Protein AF-A0A9E1TVF9-F1 (afdb_monomer)

Structure (mmCIF, N/CA/C/O backbone):
data_AF-A0A9E1TVF9-F1
#
_entry.id   AF-A0A9E1TVF9-F1
#
loop_
_atom_site.group_PDB
_atom_site.id
_atom_site.type_symbol
_atom_site.label_atom_id
_atom_site.label_alt_id
_atom_site.label_comp_id
_atom_site.label_asym_id
_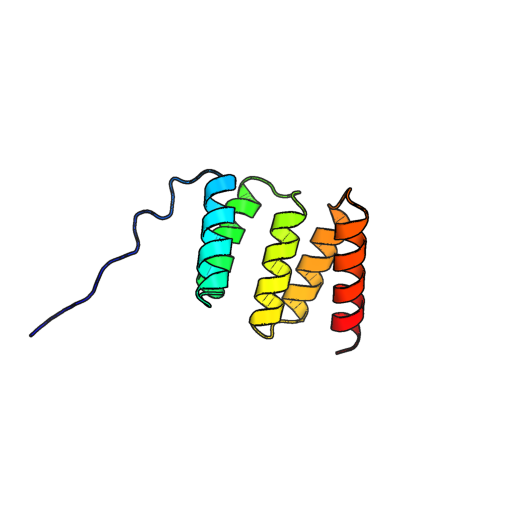atom_site.label_enti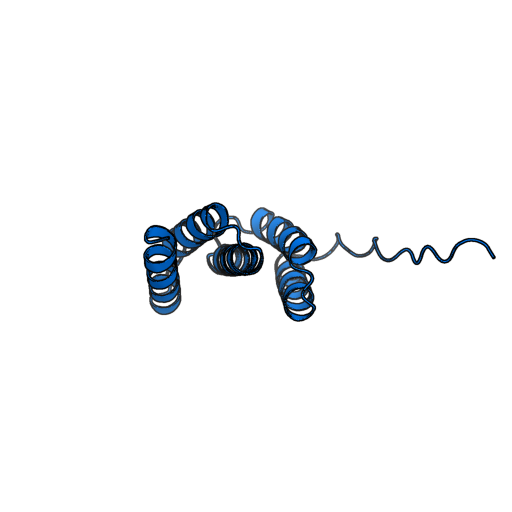ty_id
_atom_site.label_seq_id
_atom_site.pdbx_PDB_ins_code
_atom_site.Cartn_x
_atom_site.Cartn_y
_atom_site.Cartn_z
_atom_site.occupancy
_atom_site.B_iso_or_equiv
_atom_site.auth_seq_id
_atom_site.auth_comp_id
_atom_site.auth_asym_id
_atom_site.auth_atom_id
_atom_site.pdbx_PDB_model_num
ATOM 1 N N . MET A 1 1 ? 0.095 -40.748 -12.535 1.00 41.09 1 MET A N 1
ATOM 2 C CA . MET A 1 1 ? 0.640 -39.645 -13.359 1.00 41.09 1 MET A CA 1
ATOM 3 C C . MET A 1 1 ? 0.768 -38.426 -12.444 1.00 41.09 1 MET A C 1
ATOM 5 O O . MET A 1 1 ? -0.203 -37.721 -12.253 1.00 41.09 1 MET A O 1
ATOM 9 N N . LYS A 1 2 ? 1.754 -38.351 -11.545 1.00 44.94 2 LYS A N 1
ATOM 10 C CA . LYS A 1 2 ? 3.171 -37.999 -11.753 1.00 44.94 2 LYS A CA 1
ATOM 11 C C . LYS A 1 2 ? 3.322 -36.587 -12.365 1.00 44.94 2 LYS A C 1
ATOM 13 O O . LYS A 1 2 ? 3.308 -36.444 -13.575 1.00 44.94 2 LYS A O 1
ATOM 18 N N . TYR A 1 3 ? 3.420 -35.609 -11.456 1.00 56.53 3 TYR A N 1
ATOM 19 C CA . TYR A 1 3 ? 3.927 -34.230 -11.564 1.00 56.53 3 TYR A CA 1
ATOM 20 C C . TYR A 1 3 ? 3.417 -33.342 -12.712 1.00 56.53 3 TYR A C 1
ATOM 22 O O . TYR A 1 3 ? 3.982 -33.331 -13.798 1.00 56.53 3 TYR A O 1
ATOM 30 N N . PHE A 1 4 ? 2.461 -32.465 -12.397 1.00 52.12 4 PHE A N 1
ATOM 31 C CA . PHE A 1 4 ? 2.344 -31.154 -13.044 1.00 52.12 4 PHE A CA 1
ATOM 32 C C . PHE A 1 4 ? 2.731 -30.073 -12.025 1.00 52.12 4 PHE A C 1
ATOM 34 O O . PHE A 1 4 ? 1.918 -29.280 -11.564 1.00 52.12 4 PHE A O 1
ATOM 41 N N . SER A 1 5 ? 4.004 -30.079 -11.619 1.00 54.19 5 SER A N 1
ATOM 42 C CA . SER A 1 5 ? 4.623 -28.879 -11.055 1.00 54.19 5 SER A CA 1
ATOM 43 C C . SER A 1 5 ? 4.848 -27.923 -12.219 1.00 54.19 5 SER A C 1
ATOM 45 O O . SER A 1 5 ? 5.864 -28.011 -12.906 1.00 54.19 5 SER A O 1
ATOM 47 N N . LEU A 1 6 ? 3.872 -27.055 -12.488 1.00 51.56 6 LEU A N 1
ATOM 48 C CA . LEU A 1 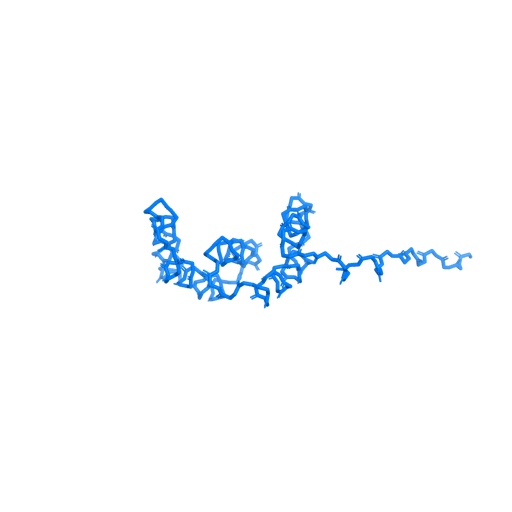6 ? 4.073 -25.955 -13.419 1.00 51.56 6 LEU A CA 1
ATOM 49 C C . LEU A 1 6 ? 4.979 -24.932 -12.725 1.00 51.56 6 LEU A C 1
ATOM 51 O O . LEU A 1 6 ? 4.553 -24.144 -11.886 1.00 51.56 6 LEU A O 1
ATOM 55 N N . ILE A 1 7 ? 6.266 -25.024 -13.041 1.00 59.31 7 ILE A N 1
ATOM 56 C CA . ILE A 1 7 ? 7.277 -24.027 -12.716 1.00 59.31 7 ILE A CA 1
ATOM 57 C C . ILE A 1 7 ? 6.883 -22.741 -13.447 1.00 59.31 7 ILE A C 1
ATOM 59 O O . ILE A 1 7 ? 6.965 -22.680 -14.671 1.00 59.31 7 ILE A O 1
ATOM 63 N N . LEU A 1 8 ? 6.490 -21.706 -12.708 1.00 52.50 8 LEU A N 1
ATOM 64 C CA . LEU A 1 8 ? 6.455 -20.342 -13.230 1.00 52.50 8 LEU A CA 1
ATOM 65 C C . LEU A 1 8 ? 7.086 -19.383 -12.221 1.00 52.50 8 LEU A C 1
ATOM 67 O O . LEU A 1 8 ? 6.438 -18.502 -11.674 1.00 52.50 8 LEU A O 1
ATOM 71 N N . ALA A 1 9 ? 8.369 -19.589 -11.934 1.00 54.47 9 ALA A N 1
ATOM 72 C CA . ALA A 1 9 ? 9.113 -18.700 -11.051 1.00 54.47 9 ALA A CA 1
ATOM 73 C C . ALA A 1 9 ? 10.574 -18.577 -11.494 1.00 54.47 9 ALA A C 1
ATOM 75 O O . ALA A 1 9 ? 11.456 -19.049 -10.790 1.00 54.47 9 ALA A O 1
ATOM 76 N N . THR A 1 10 ? 10.856 -17.960 -12.649 1.00 47.66 10 THR A N 1
ATOM 77 C CA . THR A 1 10 ? 12.244 -17.548 -12.972 1.00 47.66 10 THR A CA 1
ATOM 78 C C . THR A 1 10 ? 12.412 -16.307 -13.855 1.00 47.66 10 THR A C 1
ATOM 80 O O . THR A 1 10 ? 13.537 -15.843 -13.997 1.00 47.66 10 THR A O 1
ATOM 83 N N . THR A 1 11 ? 11.367 -15.662 -14.382 1.00 50.75 11 THR A N 1
ATOM 84 C CA . THR A 1 11 ? 11.548 -14.394 -15.135 1.00 50.75 11 THR A CA 1
ATOM 85 C C . THR A 1 11 ? 11.554 -13.139 -14.248 1.00 50.75 11 THR A C 1
ATOM 87 O O . THR A 1 11 ? 11.586 -12.013 -14.744 1.00 50.75 11 THR A O 1
ATOM 90 N N . LEU A 1 12 ? 11.523 -13.294 -12.920 1.00 51.94 12 LEU A N 1
ATOM 91 C CA . LEU A 1 12 ? 11.113 -12.223 -12.010 1.00 51.94 12 LEU A CA 1
ATOM 92 C C . LEU A 1 12 ? 12.163 -11.137 -11.703 1.00 51.94 12 LEU A C 1
ATOM 94 O O . LEU A 1 12 ? 11.804 -10.152 -11.065 1.00 51.94 12 LEU A O 1
ATOM 98 N N . LEU A 1 13 ? 13.426 -11.269 -12.125 1.00 49.66 13 LEU A N 1
ATOM 99 C CA . LEU A 1 13 ? 14.525 -10.480 -11.532 1.00 49.66 13 LEU A CA 1
ATOM 100 C C . LEU A 1 13 ? 15.314 -9.555 -12.478 1.00 49.66 13 LEU A C 1
ATOM 102 O O . LEU A 1 13 ? 16.320 -8.999 -12.051 1.00 49.66 13 LEU A O 1
ATOM 106 N N . LEU A 1 14 ? 14.875 -9.327 -13.721 1.00 48.84 14 LEU A N 1
ATOM 107 C CA . LEU A 1 14 ? 15.573 -8.421 -14.661 1.00 48.84 14 LEU A CA 1
ATOM 108 C C . LEU A 1 14 ? 14.739 -7.204 -15.094 1.00 48.84 14 LEU A C 1
ATOM 110 O O . LEU A 1 14 ? 14.912 -6.670 -16.186 1.00 48.84 14 LEU A O 1
ATOM 114 N N . GLY A 1 15 ? 13.830 -6.761 -14.228 1.00 51.72 15 GLY A N 1
ATOM 115 C CA . GLY A 1 15 ? 13.031 -5.558 -14.424 1.00 51.72 15 GLY A CA 1
ATOM 116 C C . GLY A 1 15 ? 13.565 -4.368 -13.643 1.00 51.72 15 GLY A C 1
ATOM 117 O O . GLY A 1 15 ? 13.748 -4.478 -12.433 1.00 51.72 15 GLY A O 1
ATOM 118 N N . GLY A 1 16 ? 13.776 -3.224 -14.300 1.00 58.97 16 GLY A N 1
ATOM 119 C CA . GLY A 1 16 ? 14.009 -1.955 -13.601 1.00 58.97 16 GLY A CA 1
ATOM 120 C C . GLY A 1 16 ? 12.828 -1.564 -12.696 1.00 58.97 16 GLY A C 1
ATOM 121 O O . GLY A 1 16 ? 11.758 -2.168 -12.755 1.00 58.97 16 GLY A O 1
ATOM 122 N N . SER A 1 17 ? 12.989 -0.526 -11.873 1.00 61.34 17 SER A N 1
ATOM 123 C CA . SER A 1 17 ? 11.973 -0.088 -10.892 1.00 61.34 17 SER A CA 1
ATOM 124 C C . SER A 1 17 ? 10.564 0.105 -11.477 1.00 61.34 17 SER A C 1
ATOM 126 O O . SER A 1 17 ? 9.579 -0.236 -10.817 1.00 61.34 17 SER A O 1
ATOM 128 N N . GLY A 1 18 ? 10.472 0.591 -12.722 1.00 67.88 18 GLY A N 1
ATOM 129 C CA . GLY A 1 18 ? 9.213 0.73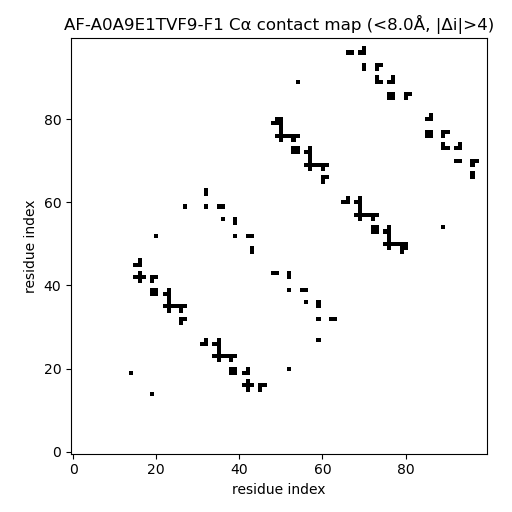6 -13.461 1.00 67.88 18 GLY A CA 1
ATOM 130 C C . GLY A 1 18 ? 8.529 -0.595 -13.796 1.00 67.88 18 GLY A C 1
ATOM 131 O O . GLY A 1 18 ? 7.308 -0.694 -13.701 1.00 67.88 18 GLY A O 1
ATOM 132 N N . ASP A 1 19 ? 9.298 -1.642 -14.105 1.00 85.62 19 ASP A N 1
ATOM 133 C CA . ASP A 1 19 ? 8.767 -2.990 -14.351 1.00 85.62 19 ASP A CA 1
ATOM 134 C C . ASP A 1 19 ? 8.266 -3.638 -13.051 1.00 85.62 19 ASP A C 1
ATOM 136 O O . ASP A 1 19 ? 7.204 -4.258 -13.022 1.00 85.62 19 ASP A O 1
ATOM 140 N N . ALA A 1 20 ? 8.972 -3.428 -11.937 1.00 90.12 20 ALA A N 1
ATOM 141 C CA . ALA A 1 20 ? 8.559 -3.954 -10.639 1.00 90.12 20 ALA A CA 1
ATOM 142 C C . ALA A 1 20 ? 7.241 -3.327 -10.131 1.00 90.12 20 ALA A C 1
ATOM 144 O O . ALA A 1 20 ? 6.367 -4.060 -9.669 1.00 90.12 20 ALA A O 1
ATOM 145 N N . MET A 1 21 ? 7.026 -2.016 -10.302 1.00 91.69 21 MET A N 1
ATOM 146 C CA . MET A 1 21 ? 5.745 -1.375 -9.945 1.00 91.69 21 MET A CA 1
ATOM 147 C C . MET A 1 21 ? 4.586 -1.879 -10.817 1.00 91.69 21 MET A C 1
ATOM 149 O O . MET A 1 21 ? 3.490 -2.137 -10.314 1.00 91.69 21 MET A O 1
ATOM 153 N N . ALA A 1 22 ? 4.825 -2.073 -12.119 1.00 93.62 22 ALA A N 1
ATOM 154 C CA . ALA A 1 22 ? 3.822 -2.621 -13.030 1.00 93.62 22 ALA A CA 1
ATOM 155 C C . ALA A 1 22 ? 3.429 -4.059 -12.646 1.00 93.62 22 ALA A C 1
ATOM 157 O O . ALA A 1 22 ? 2.240 -4.381 -12.591 1.00 93.62 22 ALA A O 1
ATOM 158 N N . LYS A 1 23 ? 4.412 -4.901 -12.303 1.00 94.06 23 LYS A N 1
ATOM 159 C CA . LYS A 1 23 ? 4.182 -6.266 -11.809 1.00 94.06 23 LYS A CA 1
ATOM 160 C C . LYS A 1 23 ? 3.441 -6.286 -10.474 1.00 94.06 23 LYS A C 1
ATOM 162 O O . LYS A 1 23 ? 2.485 -7.043 -10.332 1.00 94.06 23 LYS A O 1
ATOM 167 N N . ALA A 1 24 ? 3.803 -5.408 -9.534 1.00 94.31 24 ALA A N 1
ATOM 168 C CA . ALA A 1 24 ? 3.067 -5.250 -8.281 1.00 94.31 24 ALA A CA 1
ATOM 169 C C . ALA A 1 24 ? 1.593 -4.900 -8.533 1.00 94.31 24 ALA A C 1
ATOM 171 O O . ALA A 1 24 ? 0.702 -5.522 -7.959 1.00 94.31 24 ALA A O 1
ATOM 172 N N . SER A 1 25 ? 1.325 -3.958 -9.445 1.00 92.88 25 SER A N 1
ATOM 173 C CA . SER A 1 25 ? -0.040 -3.570 -9.816 1.00 92.88 25 SER A CA 1
ATOM 174 C C . SER A 1 25 ? -0.819 -4.723 -10.460 1.00 92.88 25 SER A C 1
ATOM 176 O O . SER A 1 25 ? -1.988 -4.932 -10.136 1.00 92.88 25 SER A O 1
ATOM 178 N N . ALA A 1 26 ? -0.185 -5.502 -11.342 1.00 95.00 26 ALA A N 1
ATOM 179 C CA . ALA A 1 26 ? -0.808 -6.673 -11.955 1.00 95.00 26 ALA A CA 1
ATOM 180 C C . ALA A 1 26 ? -1.157 -7.749 -10.910 1.00 95.00 26 ALA A C 1
ATOM 182 O O . ALA A 1 26 ? -2.287 -8.236 -10.891 1.00 95.00 26 ALA A O 1
ATOM 183 N N . ALA A 1 27 ? -0.230 -8.056 -9.998 1.00 95.50 27 ALA A N 1
ATOM 184 C CA . ALA A 1 27 ? -0.452 -8.999 -8.905 1.00 95.50 27 ALA A CA 1
ATOM 185 C C . ALA A 1 27 ? -1.564 -8.526 -7.948 1.00 95.50 27 ALA A C 1
ATOM 187 O O . ALA A 1 27 ? -2.428 -9.320 -7.583 1.00 95.50 27 ALA A O 1
ATOM 188 N N . MET A 1 28 ? -1.619 -7.228 -7.612 1.00 92.88 28 MET A N 1
ATOM 189 C CA . MET A 1 28 ? -2.721 -6.633 -6.837 1.00 92.88 28 MET A CA 1
ATOM 190 C C . MET A 1 28 ? -4.077 -6.860 -7.504 1.00 92.88 28 MET A C 1
ATOM 192 O O . MET A 1 28 ? -5.007 -7.333 -6.857 1.00 92.88 28 MET A O 1
ATOM 196 N N . LYS A 1 29 ? -4.186 -6.568 -8.807 1.00 93.31 29 LYS A N 1
ATOM 197 C CA . LYS A 1 29 ? -5.426 -6.770 -9.578 1.00 93.31 29 LYS A CA 1
ATOM 198 C C . LYS A 1 29 ? -5.844 -8.241 -9.648 1.00 93.31 29 LYS A C 1
ATOM 200 O O . LYS A 1 29 ? -7.030 -8.521 -9.776 1.00 93.31 29 LYS A O 1
ATOM 205 N N . ALA A 1 30 ? -4.887 -9.162 -9.553 1.00 95.31 30 ALA A N 1
ATOM 206 C CA . ALA A 1 30 ? -5.126 -10.601 -9.500 1.00 95.31 30 ALA A CA 1
ATOM 207 C C . ALA A 1 30 ? -5.410 -11.136 -8.078 1.00 95.31 30 ALA A C 1
ATOM 209 O O . ALA A 1 30 ? -5.582 -12.340 -7.912 1.00 95.31 30 ALA A O 1
ATOM 210 N N . GLY A 1 31 ? -5.433 -10.280 -7.046 1.00 94.69 31 GLY A N 1
ATOM 211 C CA . GLY A 1 31 ? -5.605 -10.690 -5.644 1.00 94.69 31 GLY A CA 1
ATOM 212 C C . GLY A 1 31 ? -4.362 -11.339 -5.017 1.00 94.69 31 GLY A C 1
ATOM 213 O O . GLY A 1 31 ? -4.423 -11.886 -3.918 1.00 94.69 31 GLY A O 1
ATOM 214 N 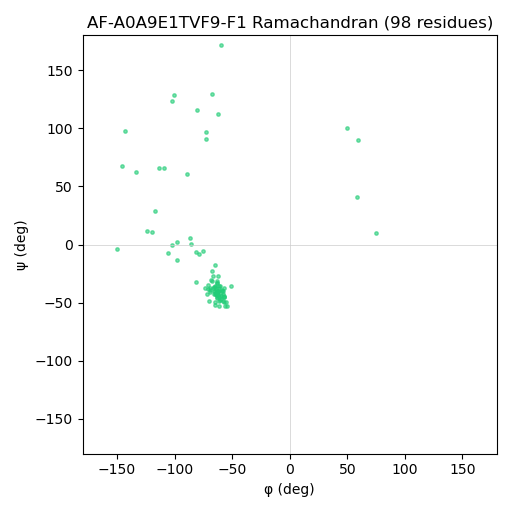N . MET A 1 32 ? -3.211 -11.289 -5.691 1.00 97.06 32 MET A N 1
ATOM 215 C CA . MET A 1 32 ? -1.955 -11.913 -5.264 1.00 97.06 32 MET A CA 1
ATOM 216 C C . MET A 1 32 ? -1.135 -10.950 -4.391 1.00 97.06 32 MET A C 1
ATOM 218 O O . MET A 1 32 ? -0.017 -10.560 -4.728 1.00 97.06 32 MET A O 1
ATOM 222 N N . TYR A 1 33 ? -1.694 -10.535 -3.252 1.00 94.31 33 TYR A N 1
ATOM 223 C CA . TYR A 1 33 ? -1.143 -9.440 -2.439 1.00 94.31 33 TYR A CA 1
ATOM 224 C C . TYR A 1 33 ? 0.276 -9.700 -1.905 1.00 94.31 33 TYR A C 1
ATOM 226 O O . TYR A 1 33 ? 1.119 -8.804 -1.914 1.00 94.31 33 TYR A O 1
ATOM 234 N N . LYS A 1 34 ? 0.594 -10.939 -1.510 1.00 93.50 34 LYS A N 1
ATOM 235 C CA . LYS A 1 34 ? 1.951 -11.298 -1.055 1.00 93.50 34 LYS A CA 1
ATOM 236 C C . LYS A 1 34 ? 2.990 -11.227 -2.178 1.00 93.50 34 LYS A C 1
ATOM 238 O O . LYS A 1 34 ? 4.115 -10.796 -1.944 1.00 93.50 34 LYS A O 1
ATOM 243 N N . GLU A 1 35 ? 2.617 -11.613 -3.397 1.00 94.94 35 GLU A N 1
ATOM 244 C CA . GLU A 1 35 ? 3.496 -11.493 -4.567 1.00 94.94 35 GLU A CA 1
ATOM 245 C C . GLU A 1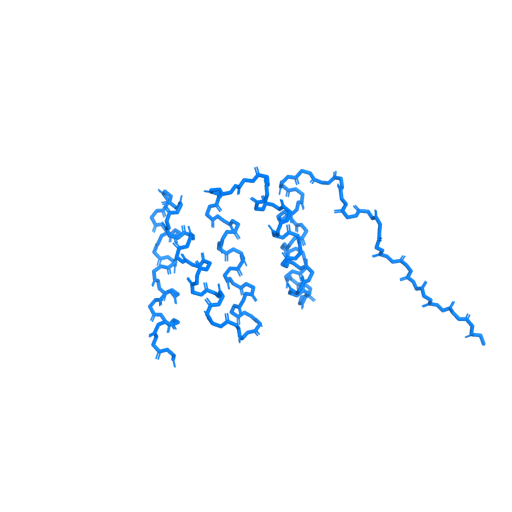 35 ? 3.700 -10.026 -4.950 1.00 94.94 35 GLU A C 1
ATOM 247 O O . GLU A 1 35 ? 4.827 -9.591 -5.192 1.00 94.94 35 GLU A O 1
ATOM 252 N N . ALA A 1 36 ? 2.632 -9.228 -4.887 1.00 96.81 36 ALA A N 1
ATOM 253 C CA . ALA A 1 36 ? 2.717 -7.790 -5.081 1.00 96.81 36 ALA A CA 1
ATOM 254 C C . ALA A 1 36 ? 3.675 -7.123 -4.077 1.00 96.81 36 ALA A C 1
ATOM 256 O O . ALA A 1 36 ? 4.509 -6.317 -4.487 1.00 96.81 36 ALA A O 1
ATOM 257 N N . LEU A 1 37 ? 3.645 -7.503 -2.792 1.00 96.50 37 LEU A N 1
ATOM 258 C CA . LEU A 1 37 ? 4.613 -7.024 -1.791 1.00 96.50 37 LEU A CA 1
ATOM 259 C C . LEU A 1 37 ? 6.063 -7.403 -2.140 1.00 96.50 37 LEU A C 1
ATOM 261 O O . LEU A 1 37 ? 6.988 -6.613 -1.907 1.00 96.50 37 LEU A O 1
ATOM 265 N N . GLY A 1 38 ? 6.272 -8.582 -2.732 1.00 95.00 38 GLY A N 1
ATOM 266 C CA . GLY A 1 38 ? 7.572 -9.001 -3.258 1.00 95.00 38 GLY A CA 1
ATOM 267 C C . GLY A 1 38 ? 8.083 -8.049 -4.342 1.00 95.00 38 GLY A C 1
ATOM 268 O O . GLY A 1 38 ? 9.219 -7.576 -4.268 1.00 95.00 38 GLY A O 1
ATOM 269 N N . HIS A 1 39 ? 7.225 -7.691 -5.298 1.00 94.81 39 HIS A N 1
ATOM 270 C CA . HIS A 1 39 ? 7.548 -6.724 -6.348 1.00 94.81 39 HIS A CA 1
ATOM 271 C C . HIS A 1 39 ? 7.783 -5.303 -5.812 1.00 94.81 39 HIS A C 1
ATOM 273 O O . HIS A 1 39 ? 8.771 -4.671 -6.184 1.00 94.81 39 HIS A O 1
ATOM 279 N N . ILE A 1 40 ? 6.955 -4.827 -4.875 1.00 95.12 40 ILE A N 1
ATOM 280 C CA . ILE A 1 40 ? 7.140 -3.525 -4.209 1.00 95.12 40 ILE A CA 1
ATOM 281 C C . ILE A 1 40 ? 8.489 -3.447 -3.494 1.00 95.12 40 ILE A C 1
ATOM 283 O O . ILE A 1 40 ? 9.165 -2.422 -3.556 1.00 95.12 40 ILE A O 1
ATOM 287 N N . SER A 1 41 ? 8.930 -4.538 -2.865 1.00 92.69 41 SER A N 1
ATOM 288 C CA . SER A 1 41 ? 10.236 -4.590 -2.199 1.00 92.69 41 SER A CA 1
ATOM 289 C C . SER A 1 41 ? 11.405 -4.416 -3.176 1.00 92.69 41 SER A C 1
ATOM 291 O O . SER A 1 41 ? 12.439 -3.864 -2.799 1.00 92.69 41 SER A O 1
ATOM 293 N N . VAL A 1 42 ? 11.257 -4.857 -4.430 1.00 92.38 42 VAL A N 1
ATOM 294 C CA . VAL A 1 42 ? 12.243 -4.604 -5.494 1.00 92.38 42 VAL A CA 1
ATOM 295 C C . VAL A 1 42 ? 12.230 -3.128 -5.884 1.00 92.38 42 VAL A C 1
ATOM 297 O O . VAL A 1 42 ? 13.287 -2.499 -5.874 1.00 92.38 42 VAL A O 1
ATOM 300 N N . SER A 1 43 ? 11.051 -2.548 -6.135 1.00 90.56 43 SER A N 1
ATOM 301 C CA . SER A 1 43 ? 10.918 -1.119 -6.451 1.00 90.56 43 SER A CA 1
ATOM 302 C C . SER A 1 43 ? 11.502 -0.229 -5.352 1.00 90.56 43 SER A C 1
ATOM 304 O O . SER A 1 43 ? 12.249 0.700 -5.653 1.00 90.56 43 SER A O 1
ATOM 306 N N . GLN A 1 44 ? 11.228 -0.539 -4.079 1.00 92.44 44 GLN A N 1
ATOM 307 C CA . GLN A 1 44 ? 11.693 0.248 -2.933 1.00 92.44 44 GLN A CA 1
ATOM 308 C C . GLN A 1 44 ? 13.225 0.261 -2.814 1.00 92.44 44 GLN A C 1
ATOM 310 O O . GLN A 1 44 ? 13.802 1.259 -2.392 1.00 92.44 44 GLN A O 1
ATOM 315 N N . LYS A 1 45 ? 13.907 -0.829 -3.195 1.00 92.25 45 LYS A N 1
ATOM 316 C CA . LYS A 1 45 ? 15.380 -0.871 -3.224 1.00 92.25 45 LYS A CA 1
ATOM 317 C C . LYS A 1 45 ? 15.966 0.038 -4.302 1.00 92.25 45 LYS A C 1
ATOM 319 O O . LYS A 1 45 ? 17.075 0.529 -4.131 1.00 92.25 45 LYS A O 1
ATOM 324 N N . SER A 1 46 ? 15.252 0.229 -5.408 1.00 90.00 46 SER A N 1
ATOM 325 C CA . SER A 1 46 ? 15.691 1.093 -6.505 1.00 90.00 46 SER A CA 1
ATOM 326 C C . SER A 1 46 ? 15.406 2.572 -6.250 1.00 90.00 46 SER A C 1
ATOM 328 O O . SER A 1 46 ? 16.183 3.412 -6.691 1.00 90.00 46 SER A O 1
ATOM 330 N N . ASP A 1 47 ? 14.321 2.894 -5.544 1.00 91.44 47 ASP A N 1
ATOM 331 C CA . ASP A 1 47 ? 13.994 4.260 -5.131 1.00 91.44 47 ASP A CA 1
ATOM 332 C C . ASP A 1 47 ? 13.372 4.264 -3.729 1.00 91.44 47 ASP A C 1
ATOM 334 O O . ASP A 1 47 ? 12.180 4.028 -3.536 1.00 91.44 47 ASP A O 1
ATOM 338 N N . MET A 1 48 ? 14.202 4.545 -2.727 1.00 94.00 48 MET A N 1
ATOM 339 C CA . MET A 1 48 ? 13.804 4.505 -1.317 1.00 94.00 48 MET A CA 1
ATOM 340 C C . MET A 1 48 ? 12.950 5.701 -0.883 1.00 94.00 48 MET A C 1
ATOM 342 O O . MET A 1 48 ? 12.519 5.752 0.265 1.00 94.00 48 MET A O 1
ATOM 346 N N . THR A 1 49 ? 12.748 6.691 -1.753 1.00 96.75 49 THR A N 1
ATOM 347 C CA . THR A 1 49 ? 12.054 7.941 -1.409 1.00 96.75 49 THR A CA 1
ATOM 348 C C . THR A 1 49 ? 10.859 8.217 -2.309 1.00 96.75 49 THR A C 1
ATOM 350 O O . THR A 1 49 ? 10.303 9.310 -2.271 1.00 96.75 49 THR A O 1
ATOM 353 N N . ASN A 1 50 ? 10.436 7.240 -3.108 1.00 95.81 50 ASN A N 1
ATOM 354 C CA . ASN A 1 50 ? 9.259 7.383 -3.947 1.00 95.81 50 ASN A CA 1
ATOM 355 C C . ASN A 1 50 ? 7.976 7.155 -3.129 1.00 95.81 50 ASN A C 1
ATOM 357 O O . ASN A 1 50 ? 7.745 6.035 -2.662 1.00 95.81 50 ASN A O 1
ATOM 361 N N . PRO A 1 51 ? 7.110 8.169 -2.970 1.00 97.50 51 PRO A N 1
ATOM 362 C CA . PRO A 1 51 ? 5.896 8.035 -2.175 1.00 97.50 51 PRO A CA 1
ATOM 363 C C . PRO A 1 51 ? 4.874 7.062 -2.789 1.00 97.50 51 PRO A C 1
ATOM 365 O O . PRO A 1 51 ? 4.153 6.415 -2.035 1.00 97.50 51 PRO A O 1
ATOM 368 N N . ASP A 1 52 ? 4.847 6.864 -4.113 1.00 96.44 52 ASP A N 1
ATOM 369 C CA . ASP A 1 52 ? 3.921 5.925 -4.765 1.00 96.44 52 ASP A CA 1
ATOM 370 C C . ASP A 1 52 ? 4.226 4.462 -4.408 1.00 96.44 52 ASP A C 1
ATOM 372 O O . ASP A 1 52 ? 3.316 3.639 -4.291 1.00 96.44 52 ASP A O 1
ATOM 376 N N . ILE A 1 53 ? 5.502 4.135 -4.170 1.00 97.12 53 ILE A N 1
ATOM 377 C CA . ILE A 1 53 ? 5.914 2.811 -3.680 1.00 97.12 53 ILE A CA 1
ATOM 378 C C . ILE A 1 53 ? 5.313 2.562 -2.295 1.00 97.12 53 ILE A C 1
ATOM 380 O O . ILE A 1 53 ? 4.756 1.495 -2.032 1.00 97.12 53 ILE A O 1
ATOM 384 N N . TYR A 1 54 ? 5.397 3.559 -1.413 1.00 98.19 54 TYR A N 1
ATOM 385 C CA . TYR A 1 54 ? 4.844 3.475 -0.065 1.00 98.19 54 TYR A CA 1
ATOM 386 C C . TYR A 1 54 ? 3.316 3.459 -0.061 1.00 98.19 54 TYR A C 1
ATOM 388 O O . TYR A 1 54 ? 2.736 2.689 0.700 1.00 98.19 54 TYR A O 1
ATOM 396 N N . ARG A 1 55 ? 2.671 4.220 -0.950 1.00 98.12 55 ARG A N 1
ATOM 397 C CA . ARG A 1 55 ? 1.222 4.172 -1.174 1.00 98.12 55 ARG A CA 1
ATOM 398 C C . ARG A 1 55 ? 0.759 2.762 -1.542 1.00 98.12 55 ARG A C 1
ATOM 400 O O . ARG A 1 55 ? -0.119 2.211 -0.886 1.00 98.12 55 ARG A O 1
ATOM 407 N N . MET A 1 56 ? 1.374 2.142 -2.554 1.00 97.12 56 MET A N 1
ATOM 408 C CA . MET A 1 56 ? 1.020 0.773 -2.956 1.00 97.12 56 MET A CA 1
ATOM 409 C C . MET A 1 56 ? 1.282 -0.240 -1.840 1.00 97.12 56 MET A C 1
ATOM 411 O O . MET A 1 56 ? 0.467 -1.134 -1.621 1.00 97.12 56 MET A O 1
ATOM 415 N N . LYS A 1 57 ? 2.395 -0.091 -1.111 1.00 97.88 57 LYS A N 1
ATOM 416 C CA . LYS A 1 57 ? 2.704 -0.931 0.051 1.00 97.88 57 LYS A CA 1
ATOM 417 C C . LYS A 1 57 ? 1.631 -0.828 1.135 1.00 97.88 57 LYS A C 1
ATOM 419 O O . LYS A 1 57 ? 1.245 -1.847 1.695 1.00 97.88 57 LYS A O 1
ATOM 424 N N . ALA A 1 58 ? 1.157 0.381 1.422 1.00 98.19 58 ALA A N 1
ATOM 425 C CA . ALA A 1 58 ? 0.147 0.617 2.441 1.00 98.19 58 ALA A CA 1
ATOM 426 C C . ALA A 1 58 ? -1.194 -0.028 2.070 1.00 98.19 58 ALA A C 1
ATOM 428 O O . ALA A 1 58 ? -1.714 -0.826 2.843 1.00 98.19 58 ALA A O 1
ATOM 429 N N . LEU A 1 59 ? -1.672 0.208 0.843 1.00 97.25 59 LEU A N 1
ATOM 430 C CA . LEU A 1 59 ? -2.897 -0.405 0.313 1.00 97.25 59 LEU A CA 1
ATOM 431 C C . LEU A 1 59 ? -2.846 -1.941 0.333 1.00 97.25 59 LEU A C 1
ATOM 433 O O . LEU A 1 59 ? -3.8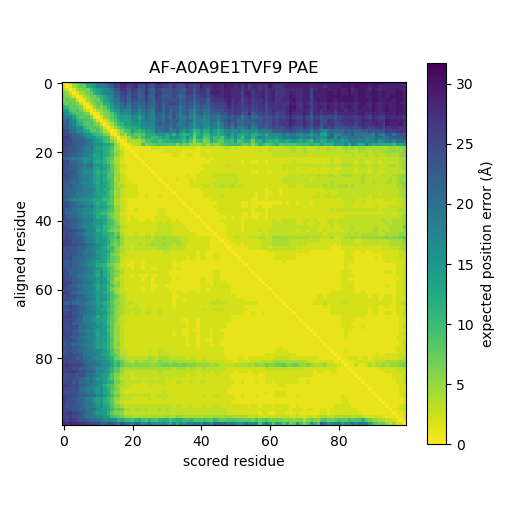46 -2.599 0.604 1.00 97.25 59 LEU A O 1
ATOM 437 N N . LEU A 1 60 ? -1.677 -2.526 0.055 1.00 97.69 60 LEU A N 1
ATOM 438 C CA . LEU A 1 60 ? -1.475 -3.973 0.142 1.00 97.69 60 LEU A CA 1
ATOM 439 C C . LEU A 1 60 ? -1.631 -4.505 1.566 1.00 97.69 60 LEU A C 1
ATOM 441 O O . LEU A 1 60 ? -2.234 -5.558 1.748 1.00 97.69 60 LEU A O 1
ATOM 445 N N . HIS A 1 61 ? -1.092 -3.797 2.556 1.00 97.94 61 HIS A N 1
ATOM 446 C CA . HIS A 1 61 ? -1.226 -4.188 3.955 1.00 97.94 61 HIS A CA 1
ATOM 447 C C . HIS A 1 61 ? -2.656 -3.988 4.479 1.00 97.94 61 HIS A C 1
ATOM 449 O O . HIS A 1 61 ? -3.125 -4.833 5.231 1.00 97.94 61 HIS A O 1
ATOM 455 N N . GLU A 1 62 ? -3.387 -2.960 4.032 1.00 96.62 62 GLU A N 1
ATOM 456 C CA . GLU A 1 62 ? -4.827 -2.831 4.330 1.00 96.62 62 GLU A CA 1
ATOM 457 C C . GLU A 1 62 ? -5.625 -4.007 3.751 1.00 96.62 62 GLU A C 1
ATOM 459 O O . GLU A 1 62 ? -6.424 -4.623 4.448 1.00 96.62 62 GLU A O 1
ATOM 464 N N . ALA A 1 63 ? -5.352 -4.397 2.500 1.00 95.50 63 ALA A N 1
ATOM 465 C CA . ALA A 1 63 ? -6.001 -5.550 1.868 1.00 95.50 63 ALA A CA 1
ATOM 466 C C . ALA A 1 63 ? -5.661 -6.901 2.533 1.00 95.50 63 ALA A C 1
ATOM 468 O O . ALA A 1 63 ? -6.353 -7.894 2.301 1.00 95.50 63 ALA A O 1
ATOM 469 N N . LEU A 1 64 ? -4.586 -6.948 3.323 1.00 96.38 64 LEU A N 1
ATOM 470 C CA . LEU A 1 64 ? -4.132 -8.116 4.077 1.00 96.38 64 LEU A CA 1
ATOM 471 C C . LEU A 1 64 ? -4.571 -8.100 5.548 1.00 96.38 64 LEU A C 1
ATOM 473 O O . LEU A 1 64 ? -4.212 -9.032 6.264 1.00 96.38 64 LEU A O 1
ATOM 477 N N . ASP A 1 65 ? -5.331 -7.090 5.983 1.00 96.38 65 ASP A N 1
ATOM 478 C CA . ASP A 1 65 ? -5.715 -6.892 7.389 1.00 96.38 65 ASP A CA 1
ATOM 479 C C . ASP A 1 65 ? -4.489 -6.748 8.321 1.00 96.38 65 ASP A C 1
ATOM 481 O O . ASP A 1 65 ? -4.410 -7.297 9.418 1.00 96.38 65 ASP A O 1
ATOM 485 N N . GLU A 1 66 ? -3.468 -6.017 7.852 1.00 97.56 66 GLU A N 1
ATOM 486 C CA . GLU A 1 66 ? -2.216 -5.748 8.570 1.00 97.56 66 GLU A CA 1
ATOM 487 C C . GLU A 1 66 ? -2.085 -4.243 8.918 1.00 97.56 66 GLU A C 1
ATOM 489 O O . GLU A 1 66 ? -1.174 -3.563 8.420 1.00 97.56 66 GLU A O 1
ATOM 494 N N . PRO A 1 67 ? -2.952 -3.690 9.791 1.00 97.38 67 PRO A N 1
ATOM 495 C CA . PRO A 1 67 ? -3.125 -2.241 9.964 1.00 97.38 67 PRO A CA 1
ATOM 496 C C . PRO A 1 67 ? -1.857 -1.522 10.441 1.00 97.38 67 PRO A C 1
ATOM 498 O O . PRO A 1 67 ? -1.535 -0.434 9.968 1.00 97.38 67 PRO A O 1
ATOM 501 N N . ASN A 1 68 ? -1.051 -2.157 11.297 1.00 97.88 68 ASN A N 1
ATOM 502 C CA . ASN A 1 68 ? 0.219 -1.584 11.758 1.00 97.88 68 ASN A CA 1
ATOM 503 C C . ASN A 1 68 ? 1.228 -1.389 10.614 1.00 97.88 68 ASN A C 1
ATOM 505 O O . ASN A 1 68 ? 1.934 -0.379 10.559 1.00 97.88 68 ASN A O 1
ATOM 509 N N . HIS A 1 69 ? 1.301 -2.343 9.682 1.00 98.12 69 HIS A N 1
ATOM 510 C CA . HIS A 1 69 ? 2.194 -2.237 8.529 1.00 98.12 69 HIS A CA 1
ATOM 511 C C . HIS A 1 69 ? 1.671 -1.214 7.516 1.00 98.12 69 HIS A C 1
ATOM 513 O O . HIS A 1 69 ? 2.465 -0.450 6.957 1.00 98.12 69 HIS A O 1
ATOM 519 N N . ALA A 1 70 ? 0.349 -1.158 7.328 1.00 98.50 70 ALA A N 1
ATOM 520 C CA . ALA A 1 70 ? -0.303 -0.144 6.509 1.00 98.50 70 ALA A CA 1
ATOM 521 C C . ALA A 1 70 ? -0.034 1.268 7.044 1.00 98.50 70 ALA A C 1
ATOM 523 O O . ALA A 1 70 ? 0.418 2.134 6.295 1.00 98.50 70 ALA A O 1
ATOM 524 N N . LEU A 1 71 ? -0.206 1.480 8.352 1.00 98.69 71 LEU A N 1
ATOM 525 C CA . LEU A 1 71 ? 0.010 2.765 9.013 1.00 98.69 71 LEU A CA 1
ATOM 526 C C . LEU A 1 71 ? 1.443 3.270 8.816 1.00 98.69 71 LEU A C 1
ATOM 528 O O . LEU A 1 71 ? 1.652 4.411 8.400 1.00 98.69 71 LEU A O 1
ATOM 532 N N . ILE A 1 72 ? 2.440 2.414 9.057 1.00 98.44 72 ILE A N 1
ATOM 533 C CA . ILE A 1 72 ? 3.853 2.762 8.852 1.00 98.44 72 ILE A CA 1
ATOM 534 C C . ILE A 1 72 ? 4.105 3.134 7.385 1.00 98.44 72 ILE A C 1
ATOM 536 O O . ILE A 1 72 ? 4.776 4.128 7.096 1.00 98.44 72 ILE A O 1
ATOM 540 N N . ALA A 1 73 ? 3.568 2.360 6.441 1.00 98.56 73 ALA A N 1
ATOM 541 C CA . ALA A 1 73 ? 3.731 2.642 5.020 1.00 98.56 73 ALA A CA 1
ATOM 542 C C . ALA A 1 73 ? 3.076 3.977 4.620 1.00 98.56 73 ALA A C 1
ATOM 544 O O . ALA A 1 73 ? 3.712 4.769 3.921 1.00 98.56 73 ALA A O 1
ATOM 545 N N . TRP A 1 74 ? 1.883 4.297 5.127 1.00 98.75 74 TRP A N 1
ATOM 546 C CA . TRP A 1 74 ? 1.249 5.596 4.894 1.00 98.75 74 TRP A CA 1
ATOM 547 C C . TRP A 1 74 ? 2.033 6.765 5.490 1.00 98.75 74 TRP A C 1
ATOM 549 O O . TRP A 1 74 ? 2.150 7.811 4.849 1.00 98.75 74 TRP A O 1
ATOM 559 N N . GLN A 1 75 ? 2.637 6.598 6.667 1.00 98.69 75 GLN A N 1
ATOM 560 C CA . GLN A 1 75 ? 3.514 7.616 7.253 1.00 98.69 75 GLN A CA 1
ATOM 561 C C . GLN A 1 75 ? 4.730 7.899 6.362 1.00 98.69 75 GLN A C 1
ATOM 563 O O . GLN A 1 75 ? 5.098 9.060 6.173 1.00 98.69 75 GLN A O 1
ATOM 568 N N . TYR A 1 76 ? 5.334 6.869 5.760 1.00 98.62 76 TYR A N 1
ATOM 569 C CA . TYR A 1 76 ? 6.408 7.062 4.782 1.00 98.62 76 TYR A CA 1
ATOM 570 C C . TYR A 1 76 ? 5.914 7.687 3.473 1.00 98.62 76 TYR A C 1
ATOM 572 O O . TYR A 1 76 ? 6.593 8.563 2.936 1.00 98.62 76 TYR A O 1
ATOM 580 N N . CYS A 1 77 ? 4.730 7.301 2.989 1.00 98.56 77 CYS A N 1
ATOM 581 C CA . CYS A 1 77 ? 4.091 7.943 1.840 1.00 98.56 77 CYS A CA 1
ATOM 582 C C . CYS A 1 77 ? 3.936 9.451 2.081 1.00 98.56 77 CYS A C 1
ATOM 584 O O . CYS A 1 77 ? 4.388 10.258 1.270 1.00 98.56 77 CYS A O 1
ATOM 586 N N . LEU A 1 78 ? 3.391 9.841 3.237 1.00 98.62 78 LEU A N 1
ATOM 587 C CA . LEU A 1 78 ? 3.253 11.241 3.634 1.00 98.62 78 LEU A CA 1
ATOM 588 C C . LEU A 1 78 ? 4.612 11.943 3.764 1.00 98.62 78 LEU A C 1
ATOM 590 O O . LEU A 1 78 ? 4.767 13.064 3.288 1.00 98.62 78 LEU A O 1
ATOM 594 N N . LYS A 1 79 ? 5.602 11.286 4.380 1.00 98.56 79 LYS A N 1
ATOM 595 C CA . LYS A 1 79 ? 6.951 11.837 4.582 1.00 98.56 79 LYS A CA 1
ATOM 596 C C . LYS A 1 79 ? 7.641 12.201 3.267 1.00 98.56 79 LYS A C 1
ATOM 598 O O . LYS A 1 79 ? 8.357 13.199 3.218 1.00 98.56 79 LYS A O 1
ATOM 603 N N . TYR A 1 80 ? 7.484 11.373 2.237 1.00 98.38 80 TYR A N 1
ATOM 604 C CA . TYR A 1 80 ? 8.179 11.550 0.961 1.00 98.38 80 TYR A CA 1
ATOM 605 C C . TYR A 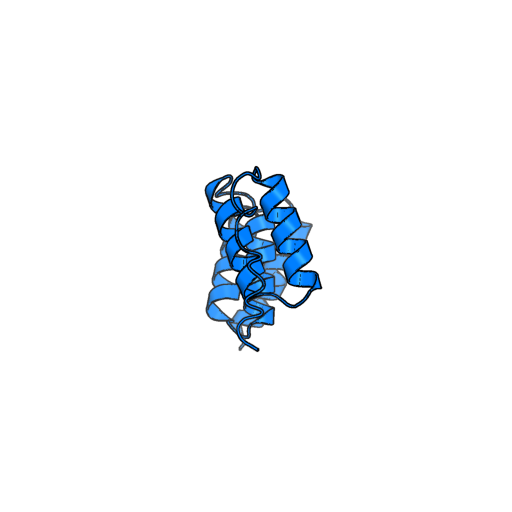1 80 ? 7.344 12.252 -0.115 1.00 98.38 80 TYR A C 1
ATOM 607 O O . TYR A 1 80 ? 7.895 12.703 -1.122 1.00 98.38 80 TYR A O 1
ATOM 615 N N . SER A 1 81 ? 6.032 12.379 0.085 1.00 97.56 81 SER A N 1
ATOM 616 C CA . SER A 1 81 ? 5.155 13.049 -0.868 1.00 97.56 81 SER A CA 1
ATOM 617 C C . SER A 1 81 ? 5.438 14.549 -0.944 1.00 97.56 81 SER A C 1
ATOM 619 O O . SER A 1 81 ? 5.444 15.267 0.054 1.00 97.56 81 SER A O 1
ATOM 621 N N . LYS A 1 82 ? 5.606 15.035 -2.175 1.00 95.94 82 LYS A N 1
ATOM 622 C CA . LYS A 1 82 ? 5.597 16.467 -2.517 1.00 95.94 82 LYS A CA 1
ATOM 623 C C . LYS A 1 82 ? 4.269 16.900 -3.148 1.00 95.94 82 LYS A C 1
ATOM 625 O O . LYS A 1 82 ? 4.116 18.058 -3.519 1.00 95.94 82 LYS A O 1
ATOM 630 N N . ASN A 1 83 ? 3.337 15.962 -3.315 1.00 94.31 83 ASN A N 1
ATOM 631 C CA . ASN A 1 83 ? 2.048 16.162 -3.963 1.00 94.31 83 ASN A CA 1
ATOM 632 C C . ASN A 1 83 ? 0.954 16.282 -2.891 1.00 94.31 83 ASN A C 1
ATOM 634 O O . ASN A 1 83 ? 0.779 15.374 -2.080 1.00 94.31 83 ASN A O 1
ATOM 638 N N . GLU A 1 84 ? 0.205 17.385 -2.893 1.00 97.44 84 GLU A N 1
ATOM 639 C CA . GLU A 1 84 ? -0.835 17.644 -1.888 1.00 97.44 84 GLU A CA 1
ATOM 640 C C . GLU A 1 84 ? -1.978 16.622 -1.909 1.00 97.44 84 GLU A C 1
ATOM 642 O O . GLU A 1 84 ? -2.509 16.288 -0.849 1.00 97.44 84 GLU A O 1
ATOM 647 N N . ILE A 1 85 ? -2.324 16.085 -3.082 1.00 98.19 85 ILE A N 1
ATOM 648 C CA . ILE A 1 85 ? -3.357 15.053 -3.237 1.00 98.19 85 ILE A CA 1
ATOM 649 C C . ILE A 1 85 ? -2.900 13.774 -2.536 1.00 98.19 85 ILE A C 1
ATOM 651 O O . ILE A 1 85 ? -3.603 13.271 -1.664 1.00 98.19 85 ILE A O 1
ATOM 655 N N . LEU A 1 86 ? -1.692 13.298 -2.849 1.00 97.94 86 LEU A N 1
ATOM 656 C CA . LEU A 1 86 ? -1.146 12.081 -2.244 1.00 97.94 86 LEU A CA 1
ATOM 657 C C . LEU A 1 86 ? -0.907 12.249 -0.735 1.00 97.94 86 LEU A C 1
ATOM 659 O O . LEU A 1 86 ? -1.160 11.340 0.053 1.00 97.94 86 LEU A O 1
ATOM 663 N N . SER A 1 87 ? -0.472 13.436 -0.309 1.00 98.62 87 SER A N 1
ATOM 664 C CA . SER A 1 87 ? -0.336 13.760 1.113 1.00 98.62 87 SER A CA 1
ATOM 665 C C . SER A 1 87 ? -1.685 13.779 1.836 1.00 98.62 87 SER A C 1
ATOM 667 O O . SER A 1 87 ? -1.757 13.391 3.001 1.00 98.62 87 SER A O 1
ATOM 669 N N . SER A 1 88 ? -2.753 14.226 1.175 1.00 98.62 88 SER A N 1
ATOM 670 C CA . SER A 1 88 ? -4.105 14.229 1.743 1.00 98.62 88 SER A CA 1
ATOM 671 C C . SER A 1 88 ? -4.679 12.817 1.837 1.00 98.62 88 SER A C 1
ATOM 673 O O . SER A 1 88 ? -5.213 12.462 2.883 1.00 98.62 88 SER A O 1
ATOM 675 N N . GLU A 1 89 ? -4.491 11.991 0.803 1.00 98.62 89 GLU A N 1
ATOM 676 C CA . GLU A 1 89 ? -4.839 10.563 0.820 1.00 98.62 89 GLU A CA 1
ATOM 677 C C . GLU A 1 89 ? -4.164 9.856 2.003 1.00 98.62 89 GLU A C 1
ATOM 679 O O . GLU A 1 89 ? -4.845 9.286 2.854 1.00 98.62 89 GLU A O 1
ATOM 684 N N . ALA A 1 90 ? -2.841 9.995 2.138 1.00 98.69 90 ALA A N 1
ATOM 685 C CA . ALA A 1 90 ? -2.100 9.373 3.231 1.00 98.69 90 ALA A CA 1
ATOM 686 C C . ALA A 1 90 ? -2.606 9.807 4.618 1.00 98.69 90 ALA A C 1
ATOM 688 O O . ALA A 1 90 ? -2.717 8.978 5.517 1.00 98.69 90 ALA A O 1
ATOM 689 N N . LYS A 1 91 ? -2.952 11.088 4.807 1.00 98.69 91 LYS A N 1
ATOM 690 C CA . LYS A 1 91 ? -3.503 11.587 6.081 1.00 98.69 91 LYS A CA 1
ATOM 691 C C . LYS A 1 91 ? -4.847 10.951 6.430 1.00 98.69 91 LYS A C 1
ATOM 693 O O . LYS A 1 91 ? -5.050 10.621 7.595 1.00 98.69 91 LYS A O 1
ATOM 698 N N . VAL A 1 92 ? -5.737 10.777 5.451 1.00 98.56 92 VAL A N 1
ATOM 699 C CA . VAL A 1 92 ? -7.049 10.143 5.665 1.00 98.56 92 VAL A CA 1
ATOM 700 C C . VAL A 1 92 ? -6.870 8.705 6.143 1.00 98.56 92 VAL A C 1
ATOM 702 O O . VAL A 1 92 ? -7.435 8.330 7.168 1.00 98.56 92 VAL A O 1
ATOM 705 N N . HIS A 1 93 ? -6.028 7.929 5.461 1.00 98.56 93 HIS A N 1
ATOM 706 C CA . HIS A 1 93 ? -5.764 6.547 5.855 1.00 98.56 93 HIS A CA 1
ATOM 707 C C . HIS A 1 93 ? -5.066 6.448 7.220 1.00 98.56 93 HIS A C 1
ATOM 709 O O . HIS A 1 93 ? -5.479 5.650 8.056 1.00 98.56 93 HIS A O 1
ATOM 715 N N . ILE A 1 94 ? -4.071 7.301 7.505 1.00 98.62 94 ILE A N 1
ATOM 716 C CA . ILE A 1 94 ? -3.422 7.365 8.830 1.00 98.62 94 ILE A CA 1
ATOM 717 C C . ILE A 1 94 ? -4.452 7.632 9.928 1.00 98.62 94 ILE A C 1
ATOM 719 O O . ILE A 1 94 ? -4.413 6.984 10.971 1.00 98.62 94 ILE A O 1
ATOM 723 N N . GLN A 1 95 ? -5.358 8.588 9.709 1.00 98.12 95 GLN A N 1
ATOM 724 C CA . GLN A 1 95 ? -6.391 8.920 10.682 1.00 98.12 95 GLN A CA 1
ATOM 725 C C . GLN A 1 95 ? -7.335 7.740 10.923 1.00 98.12 95 GLN A C 1
ATOM 727 O O . GLN A 1 95 ? -7.632 7.459 12.078 1.00 98.12 95 GLN A O 1
ATOM 732 N N . SER A 1 96 ? -7.764 7.052 9.861 1.00 97.31 96 SER A N 1
ATOM 733 C CA . SER A 1 96 ? -8.622 5.866 9.963 1.00 97.31 96 SER A CA 1
ATOM 734 C C . SER A 1 96 ? -7.937 4.747 10.750 1.00 97.31 96 SER A C 1
ATOM 736 O O . SER A 1 96 ? -8.465 4.292 11.756 1.00 97.31 96 SER A O 1
ATOM 738 N N . LEU A 1 97 ? -6.717 4.373 10.354 1.00 97.00 97 LEU A N 1
ATOM 739 C CA . LEU A 1 97 ? -5.955 3.276 10.965 1.00 97.00 97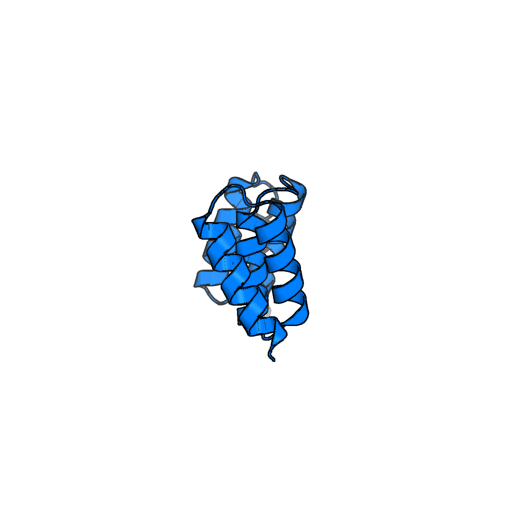 LEU A CA 1
ATOM 740 C C . LEU A 1 97 ? -5.509 3.565 12.406 1.00 97.00 97 LEU A C 1
ATOM 742 O O . LEU A 1 97 ? -5.216 2.642 13.152 1.00 97.00 97 LEU A O 1
ATOM 746 N N . SER A 1 98 ? -5.417 4.836 12.812 1.00 92.75 98 SER A N 1
ATOM 747 C CA . SER A 1 98 ? -5.069 5.194 14.199 1.00 92.75 98 SER A CA 1
ATOM 748 C C . SER A 1 98 ? -6.262 5.131 15.160 1.00 92.75 98 SER A C 1
ATOM 750 O O . SER A 1 98 ? -6.085 5.380 16.351 1.00 92.75 98 SER A O 1
ATOM 752 N N . GLN A 1 99 ? -7.472 4.901 14.644 1.00 88.56 99 GLN A N 1
ATOM 753 C CA . GLN A 1 99 ? -8.713 4.829 15.422 1.00 88.56 99 GLN A CA 1
ATOM 754 C C . GLN A 1 99 ? -9.241 3.396 15.593 1.00 88.56 99 GLN A C 1
ATOM 756 O O . GLN A 1 99 ? -10.207 3.211 16.333 1.00 88.56 99 GLN A O 1
ATOM 761 N N . GLU A 1 100 ? -8.627 2.423 14.916 1.00 65.81 100 GLU A N 1
ATOM 762 C CA . GLU A 1 100 ? -8.865 0.979 15.077 1.00 65.81 100 GLU A CA 1
ATOM 763 C C . GLU A 1 100 ? -8.202 0.432 16.351 1.00 65.81 100 GLU A C 1
ATOM 765 O O . GLU A 1 100 ? -8.840 -0.418 17.015 1.00 65.81 100 GLU A O 1
#

pLDDT: mean 87.94, std 16.99, range [41.09, 98.75]

Mean predicted aligned error: 7.69 Å

Foldseek 3Di:
DDDPPPDDPDPQPPDDLVVLQVQLVVCVVVVNLVVSVVSLVRNCVRPVQALVSLVSQLVSCVSVVNLVRNLVSLVSSLVRDPDPVSVVVSVVSNVVSVVD

Nearest PDB structures (foldseek):
  3gz2-assembly1_B  TM=9.339E-01  e=1.458E-02  Shigella flexneri
  8ei0-assembly1_A  TM=9.038E-01  e=4.854E-02  Homo sapiens
  2vyi-assembly2_B  TM=8.225E-01  e=3.194E-02  Homo sapiens
  6fdp-assembly1_A  TM=8.051E-01  e=3.194E-02  Homo sapiens
  1a17-assembly1_A  TM=9.006E-01  e=1.064E-01  Homo sapiens

Solvent-accessible surface area (backbone atoms only — not comparable to full-atom values): 5549 Å² total; per-residue (Å²): 136,84,80,87,79,78,83,85,82,78,84,82,82,84,58,59,48,71,50,21,49,53,50,17,51,52,26,46,76,70,69,36,45,72,60,15,51,55,26,42,55,53,22,38,73,72,43,83,63,48,25,66,57,24,44,55,51,13,55,44,24,53,78,64,76,34,55,70,61,14,39,54,24,23,53,48,15,37,70,45,40,89,46,70,66,60,33,49,53,25,50,53,52,40,56,54,59,74,71,113

Radius of gyration: 15.4 Å; Cα contacts (8 Å, |Δi|>4): 106; chains: 1; bounding box: 25×57×31 Å

Secondary structure (DSSP, 8-state):
---------SSTTS--HHHHHHHHHHHHHTT-HHHHHHHHHHHHHH-TT-HHHHHHHHHHHHHTT-HHHHHHHHHHHHHH---HHHHHHHHHHHHHHT--

Sequence (100 aa):
MKYFSLILATTLLLGGSGDAMAKASAAMKAGMYKEALGHISVSQKSDMTNPDIYRMKALLHEALDEPNHALIAWQYCLKYSKNEILSSEAKVHIQSLSQE